Protein AF-A0A7C1N0S6-F1 (afdb_monomer_lite)

Sequence (37 aa):
KQGRAKGDIPGVRFQLIQVNDQPLHRLVSGKIEKGRR

pLDDT: mean 90.87, std 7.68, range [58.31, 96.81]

Structure (mmCIF, N/CA/C/O backbone):
data_AF-A0A7C1N0S6-F1
#
_entry.id   AF-A0A7C1N0S6-F1
#
loop_
_a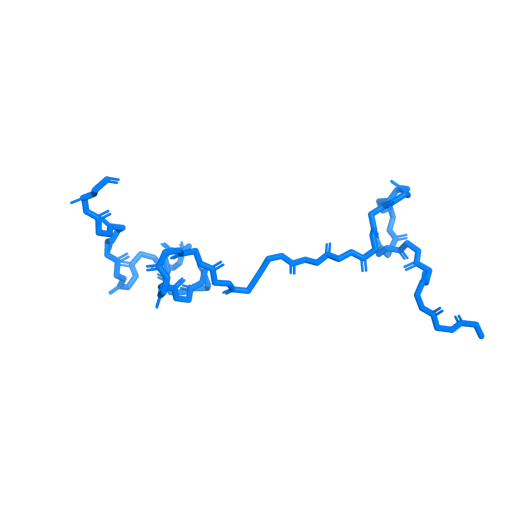tom_site.group_PDB
_atom_site.id
_atom_site.type_symbol
_atom_site.label_atom_id
_atom_site.label_alt_id
_atom_site.label_comp_id
_atom_site.label_asym_id
_atom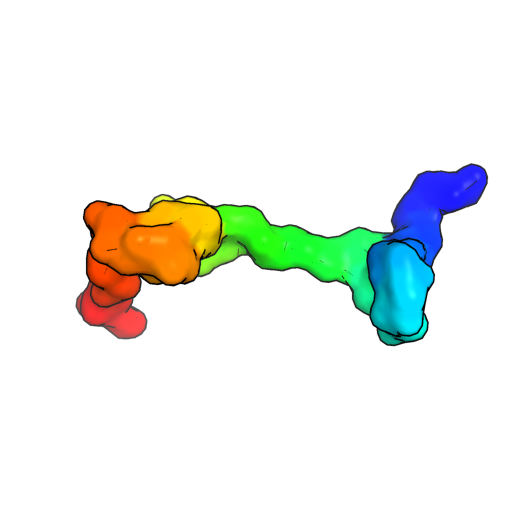_site.label_entity_id
_atom_site.label_seq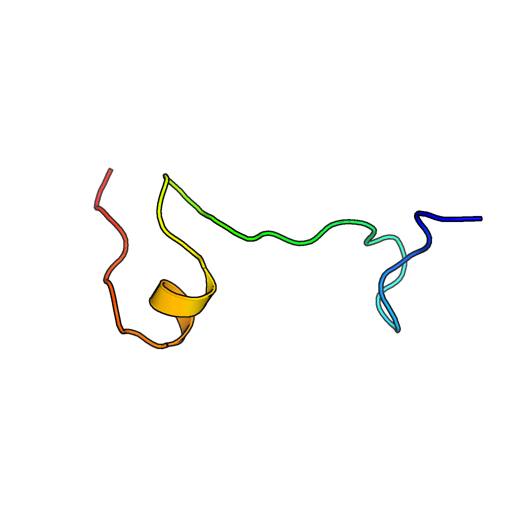_id
_atom_site.pdbx_PDB_ins_code
_atom_site.Cartn_x
_atom_site.Cartn_y
_atom_site.Cartn_z
_atom_site.occupancy
_atom_site.B_iso_or_equiv
_atom_site.auth_seq_id
_atom_site.auth_comp_id
_atom_site.auth_asym_id
_atom_site.auth_atom_id
_atom_site.pdbx_PDB_model_num
ATOM 1 N N . LYS A 1 1 ? 23.457 -6.208 -6.865 1.00 58.31 1 LYS A N 1
ATOM 2 C CA . LYS A 1 1 ? 22.789 -4.957 -7.316 1.00 58.31 1 LYS A CA 1
ATOM 3 C C . LYS A 1 1 ? 21.459 -4.821 -6.583 1.00 58.31 1 LYS A C 1
ATOM 5 O O . LYS A 1 1 ? 20.469 -5.389 -7.027 1.00 58.31 1 LYS A O 1
ATOM 10 N N . GLN A 1 2 ? 21.469 -4.153 -5.433 1.00 77.25 2 GLN A N 1
ATOM 11 C CA . GLN A 1 2 ? 20.252 -3.794 -4.698 1.00 77.25 2 GLN A CA 1
ATOM 12 C C . GLN A 1 2 ? 19.567 -2.605 -5.409 1.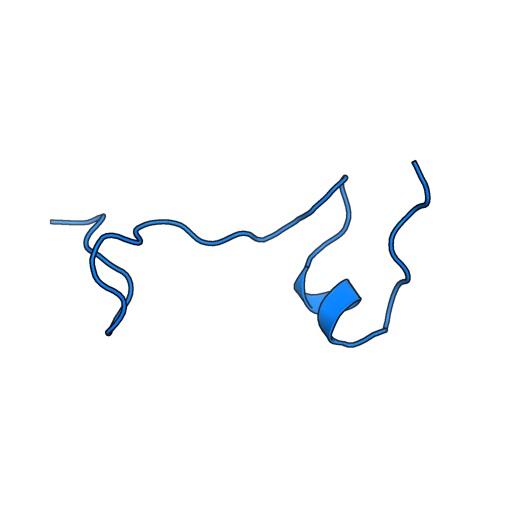00 77.25 2 GLN A C 1
ATOM 14 O O . GLN A 1 2 ? 20.240 -1.870 -6.131 1.00 77.25 2 GLN A O 1
ATOM 19 N N . GLY A 1 3 ? 18.242 -2.457 -5.277 1.00 77.50 3 GLY A N 1
ATOM 20 C CA . GLY A 1 3 ? 17.477 -1.360 -5.902 1.00 77.50 3 GLY A CA 1
ATOM 21 C C . GLY A 1 3 ? 16.960 -1.621 -7.326 1.00 77.50 3 GLY A C 1
ATOM 22 O O . GLY A 1 3 ? 16.835 -0.689 -8.119 1.00 77.50 3 GLY A O 1
ATOM 23 N N . ARG A 1 4 ? 16.689 -2.882 -7.686 1.00 86.19 4 ARG A N 1
ATOM 24 C CA . ARG A 1 4 ? 15.997 -3.220 -8.944 1.00 86.19 4 ARG A CA 1
ATOM 25 C C . ARG A 1 4 ? 14.488 -2.993 -8.817 1.00 86.19 4 ARG A C 1
ATOM 27 O O . ARG A 1 4 ? 13.984 -2.766 -7.720 1.00 86.19 4 ARG A O 1
ATOM 34 N N . ALA A 1 5 ? 13.799 -3.016 -9.954 1.00 91.31 5 ALA A N 1
ATOM 35 C CA . ALA A 1 5 ? 12.352 -2.879 -9.994 1.00 91.31 5 ALA A CA 1
ATOM 36 C C . ALA A 1 5 ? 11.657 -3.971 -9.156 1.00 91.31 5 ALA A C 1
ATOM 38 O O . ALA A 1 5 ? 12.180 -5.080 -9.006 1.00 91.31 5 ALA A O 1
ATOM 39 N N . LYS A 1 6 ? 10.506 -3.632 -8.576 1.00 87.88 6 LYS A N 1
ATOM 40 C CA . LYS A 1 6 ? 9.725 -4.508 -7.709 1.00 87.88 6 LYS A CA 1
ATOM 41 C C . LYS A 1 6 ? 8.970 -5.520 -8.567 1.00 87.88 6 LYS A C 1
ATOM 43 O O . LYS A 1 6 ? 7.961 -5.178 -9.175 1.00 87.88 6 LYS A O 1
ATOM 48 N N . GLY A 1 7 ? 9.438 -6.765 -8.537 1.00 87.56 7 GLY A N 1
ATOM 49 C CA . GLY A 1 7 ? 8.755 -7.897 -9.156 1.00 87.56 7 GLY A CA 1
ATOM 50 C C . GLY A 1 7 ? 8.518 -7.688 -10.650 1.00 87.56 7 GLY A C 1
ATOM 51 O O . GLY A 1 7 ? 9.457 -7.459 -11.410 1.00 87.56 7 GLY A O 1
ATOM 52 N N . ASP A 1 8 ? 7.253 -7.777 -11.029 1.00 93.81 8 ASP A N 1
ATOM 53 C CA . ASP A 1 8 ? 6.713 -7.653 -12.379 1.00 93.81 8 ASP A CA 1
ATOM 54 C C . ASP A 1 8 ? 6.467 -6.203 -12.822 1.00 93.81 8 ASP A C 1
ATOM 56 O O . ASP A 1 8 ? 6.221 -5.963 -14.001 1.00 93.81 8 ASP A O 1
ATOM 60 N N . ILE A 1 9 ? 6.569 -5.223 -11.917 1.00 93.31 9 ILE A N 1
ATOM 61 C CA . ILE A 1 9 ? 6.273 -3.823 -12.233 1.00 93.31 9 ILE A CA 1
ATOM 62 C C . ILE A 1 9 ? 7.547 -3.121 -12.725 1.00 93.31 9 ILE A C 1
ATOM 64 O O . ILE A 1 9 ? 8.443 -2.832 -11.919 1.00 93.31 9 ILE A O 1
ATOM 68 N N . PRO A 1 10 ? 7.656 -2.786 -14.026 1.00 92.06 10 PRO A N 1
ATOM 69 C CA . PRO A 1 10 ? 8.856 -2.162 -14.561 1.00 92.06 10 PRO A CA 1
ATOM 70 C C . PRO A 1 10 ? 9.047 -0.748 -13.998 1.00 92.06 10 PRO A C 1
ATOM 72 O O . PRO A 1 10 ? 8.111 0.034 -13.861 1.00 92.06 10 PRO A O 1
ATOM 75 N N . GLY A 1 11 ? 10.293 -0.406 -13.661 1.00 92.75 11 GLY A N 1
ATOM 76 C CA . GLY A 1 11 ? 10.684 0.944 -13.233 1.00 92.75 11 GLY A CA 1
ATOM 77 C C . GLY A 1 11 ? 10.348 1.323 -11.782 1.00 92.75 11 GLY A C 1
ATOM 78 O O . GLY A 1 11 ? 10.961 2.251 -11.252 1.00 92.75 11 GLY A O 1
ATOM 79 N N . VAL A 1 12 ? 9.462 0.597 -11.092 1.00 93.31 12 VAL A N 1
ATOM 80 C CA . VAL A 1 12 ? 9.084 0.905 -9.700 1.00 93.31 12 VAL A CA 1
ATOM 81 C C . VAL A 1 12 ? 10.087 0.306 -8.721 1.00 93.31 12 VAL A C 1
ATOM 83 O O . VAL A 1 12 ? 10.203 -0.906 -8.610 1.00 93.31 12 VAL A O 1
ATOM 86 N N . ARG A 1 13 ? 10.807 1.152 -7.978 1.00 93.88 13 ARG A N 1
ATOM 87 C CA . ARG A 1 13 ? 11.853 0.724 -7.022 1.00 93.88 13 ARG A CA 1
ATOM 88 C C . ARG A 1 13 ? 11.494 0.936 -5.553 1.00 93.88 13 ARG A C 1
ATOM 90 O O . ARG A 1 13 ? 12.196 0.444 -4.677 1.00 93.88 13 ARG A O 1
ATOM 97 N N . PHE A 1 14 ? 10.418 1.670 -5.290 1.00 92.88 14 PHE A N 1
ATOM 98 C CA . PHE A 1 14 ? 10.005 2.076 -3.952 1.00 92.88 14 PHE A CA 1
ATOM 99 C C . PHE A 1 14 ? 8.531 1.756 -3.734 1.00 92.88 14 PHE A C 1
ATOM 101 O O . PHE A 1 14 ? 7.769 1.604 -4.687 1.00 92.88 14 PHE A O 1
ATOM 108 N N . GLN A 1 15 ? 8.134 1.667 -2.470 1.00 92.50 15 GLN A N 1
ATOM 109 C CA . GLN A 1 15 ? 6.744 1.482 -2.072 1.00 92.50 15 GLN A CA 1
ATOM 110 C C . GLN A 1 15 ? 6.406 2.405 -0.904 1.00 92.50 15 GLN A C 1
ATOM 112 O O . GLN A 1 15 ? 7.263 2.694 -0.070 1.00 92.50 15 GLN A O 1
ATOM 117 N N . LEU A 1 16 ? 5.153 2.849 -0.848 1.00 93.44 16 LEU A N 1
ATOM 118 C CA . LEU A 1 16 ? 4.647 3.669 0.248 1.00 93.44 16 LEU A CA 1
ATOM 119 C C . LEU A 1 16 ? 4.328 2.797 1.465 1.00 93.44 16 LEU A C 1
ATOM 121 O O . LEU A 1 16 ? 3.705 1.744 1.338 1.00 93.44 16 LEU A O 1
ATOM 125 N N . ILE A 1 17 ? 4.736 3.261 2.646 1.00 96.38 17 ILE A N 1
ATOM 126 C CA . ILE A 1 17 ? 4.482 2.589 3.933 1.00 96.38 17 ILE A CA 1
ATOM 127 C C . ILE A 1 17 ? 3.481 3.391 4.782 1.00 96.38 17 ILE A C 1
ATOM 129 O O . ILE A 1 17 ? 2.671 2.814 5.510 1.00 96.38 17 ILE A O 1
ATOM 133 N N . GLN A 1 18 ? 3.499 4.720 4.663 1.00 95.19 18 GLN A N 1
ATOM 134 C CA . GLN A 1 18 ? 2.740 5.661 5.485 1.00 95.19 18 GLN A CA 1
ATOM 135 C C . GLN A 1 18 ? 2.293 6.852 4.630 1.00 95.19 18 GLN A C 1
ATOM 137 O O . GLN A 1 18 ? 2.962 7.206 3.659 1.00 95.19 18 GLN A O 1
ATOM 142 N N . VAL A 1 19 ? 1.158 7.454 4.982 1.00 93.00 19 VAL A N 1
ATOM 143 C CA . VAL A 1 19 ? 0.599 8.657 4.352 1.00 93.00 19 VAL A CA 1
ATOM 144 C C . VAL A 1 19 ? 0.107 9.579 5.459 1.00 93.00 19 VAL A C 1
ATOM 146 O O . VAL A 1 19 ? -0.669 9.128 6.292 1.00 93.00 19 VAL A O 1
ATOM 149 N N . ASN A 1 20 ? 0.511 10.852 5.462 1.00 93.56 20 ASN A N 1
ATOM 150 C CA . ASN A 1 20 ? 0.091 11.846 6.466 1.00 93.56 20 ASN A CA 1
ATOM 151 C C . ASN A 1 20 ? 0.234 11.326 7.907 1.00 93.56 20 ASN A C 1
ATOM 153 O O . ASN A 1 20 ? -0.721 11.327 8.679 1.00 93.56 20 ASN A O 1
ATOM 157 N N . ASP A 1 21 ? 1.401 10.771 8.220 1.00 93.06 21 ASP A N 1
ATOM 158 C CA . ASP A 1 21 ? 1.699 10.128 9.498 1.00 93.06 21 ASP A CA 1
ATOM 159 C C . ASP A 1 21 ? 0.822 8.908 9.864 1.00 93.06 21 ASP A C 1
ATOM 161 O O . ASP A 1 21 ? 0.964 8.339 10.946 1.00 93.06 21 ASP A O 1
ATOM 165 N N . GLN A 1 22 ? 0.004 8.393 8.942 1.00 94.75 22 GLN A N 1
ATOM 166 C CA . GLN A 1 22 ? -0.842 7.213 9.142 1.00 94.75 22 GLN A CA 1
ATOM 167 C C . GLN A 1 22 ? -0.343 5.992 8.345 1.00 94.75 22 GLN A C 1
ATOM 169 O O . GLN A 1 22 ? -0.105 6.090 7.138 1.00 94.75 22 GLN A O 1
ATOM 174 N N . PRO A 1 23 ? -0.169 4.814 8.975 1.00 96.69 23 PRO A N 1
ATOM 175 C CA . PRO A 1 23 ? 0.349 3.629 8.292 1.00 96.69 23 PRO A CA 1
ATOM 176 C C . PRO A 1 23 ? -0.647 3.083 7.257 1.00 96.69 23 PRO A C 1
ATOM 178 O O . PRO A 1 23 ? -1.796 2.774 7.585 1.00 96.69 23 PRO A O 1
ATOM 181 N N . LEU A 1 24 ? -0.178 2.887 6.018 1.00 96.81 24 LEU A N 1
ATOM 182 C CA . LEU A 1 24 ? -1.017 2.540 4.865 1.00 96.81 24 LEU A CA 1
ATOM 183 C C . LEU A 1 24 ? -1.766 1.218 5.063 1.00 96.81 24 LEU A C 1
ATOM 185 O O . LEU A 1 24 ? -2.944 1.128 4.737 1.00 96.81 24 LEU A O 1
ATOM 189 N N . HIS A 1 25 ? -1.122 0.208 5.656 1.00 96.75 25 HIS A N 1
ATOM 190 C CA . HIS A 1 25 ? -1.757 -1.094 5.885 1.00 96.75 25 HIS A CA 1
ATOM 191 C C . HIS A 1 25 ? -2.999 -0.998 6.786 1.00 96.75 25 HIS A C 1
ATOM 193 O O . HIS A 1 25 ? -3.950 -1.751 6.591 1.00 96.75 25 HIS A O 1
ATOM 199 N N . ARG A 1 26 ? -3.027 -0.060 7.749 1.00 96.12 26 ARG A N 1
ATOM 200 C CA . ARG A 1 26 ? -4.196 0.136 8.619 1.00 96.12 26 ARG A CA 1
ATOM 201 C C . ARG A 1 26 ? -5.327 0.842 7.881 1.00 96.12 26 ARG A C 1
ATOM 203 O O . ARG A 1 26 ? -6.468 0.424 8.048 1.00 96.12 26 ARG A O 1
ATOM 210 N N . LEU A 1 27 ? -4.996 1.834 7.048 1.00 95.56 27 LEU A N 1
ATOM 211 C CA . LEU A 1 27 ? -5.950 2.524 6.172 1.00 95.56 27 LEU A CA 1
ATOM 212 C C . LEU A 1 27 ? -6.603 1.543 5.187 1.00 95.56 27 LEU A C 1
ATOM 214 O O . LEU A 1 27 ? -7.822 1.489 5.101 1.00 95.56 27 LEU A O 1
ATOM 218 N N . VAL A 1 28 ? -5.804 0.713 4.504 1.00 96.12 28 VAL A N 1
ATOM 219 C CA . VAL A 1 28 ? -6.302 -0.294 3.546 1.00 96.12 28 VAL A CA 1
ATOM 220 C C . VAL A 1 28 ? -7.202 -1.323 4.231 1.00 96.12 28 VAL A C 1
ATOM 222 O O . VAL A 1 28 ? -8.234 -1.691 3.687 1.00 96.12 28 VAL A O 1
ATOM 225 N N . SER A 1 29 ? -6.845 -1.759 5.443 1.00 96.75 29 SER A N 1
ATOM 226 C CA . SER A 1 29 ? -7.688 -2.672 6.227 1.00 96.75 29 SER A CA 1
ATOM 227 C C . SER A 1 29 ? -8.928 -2.013 6.854 1.00 96.75 29 SER A C 1
ATOM 229 O O . SER A 1 29 ? -9.676 -2.698 7.543 1.00 96.75 29 SER A O 1
ATOM 231 N N . GLY A 1 30 ? -9.116 -0.696 6.694 1.00 95.25 30 GLY A N 1
ATOM 232 C CA . GLY A 1 30 ? -10.226 0.057 7.289 1.00 95.25 30 GLY A CA 1
ATOM 233 C C . GLY A 1 30 ? -10.152 0.230 8.811 1.00 95.25 30 GLY A C 1
ATOM 234 O O . GLY A 1 30 ? -11.110 0.684 9.423 1.00 95.25 30 GLY A O 1
ATOM 235 N N . LYS A 1 31 ? -9.024 -0.114 9.450 1.00 95.81 31 LYS A N 1
ATOM 236 C CA . LYS A 1 31 ? -8.847 -0.006 10.914 1.00 95.81 31 LYS A CA 1
ATOM 237 C C . LYS A 1 31 ? -8.752 1.435 11.406 1.00 95.81 31 LYS A C 1
ATOM 239 O O . LYS A 1 31 ? -8.979 1.693 12.583 1.00 95.81 31 LYS A O 1
ATOM 244 N N . ILE A 1 32 ? -8.323 2.341 10.534 1.00 94.06 32 ILE A N 1
ATOM 245 C CA . ILE A 1 32 ? -8.276 3.780 10.784 1.00 94.06 32 ILE A CA 1
ATOM 246 C C . ILE A 1 32 ? -8.833 4.491 9.557 1.00 94.06 32 ILE A C 1
ATOM 248 O O . ILE A 1 32 ? -8.611 4.042 8.432 1.00 94.06 32 ILE A O 1
ATOM 252 N N . GLU A 1 33 ? -9.508 5.614 9.768 1.00 92.88 33 GLU A N 1
ATOM 253 C CA . GLU A 1 33 ? -9.889 6.516 8.686 1.00 92.88 33 GLU A CA 1
ATOM 254 C C . GLU A 1 33 ? -8.789 7.548 8.436 1.00 92.88 33 GLU A C 1
ATOM 256 O O . GLU A 1 33 ? -8.028 7.931 9.338 1.00 92.88 33 GLU A O 1
ATOM 261 N N . LYS A 1 34 ? -8.689 8.002 7.185 1.00 91.94 34 LYS A N 1
ATOM 262 C CA . LYS A 1 34 ? -7.707 9.018 6.822 1.00 91.94 34 LYS A CA 1
ATOM 263 C C . LYS A 1 34 ? -8.042 10.327 7.537 1.00 91.94 34 LYS A C 1
ATOM 265 O O . LYS A 1 34 ? -9.169 10.810 7.441 1.00 91.94 34 LYS A O 1
ATOM 270 N N . GLY A 1 35 ? -7.057 10.916 8.214 1.00 89.19 35 GLY A N 1
A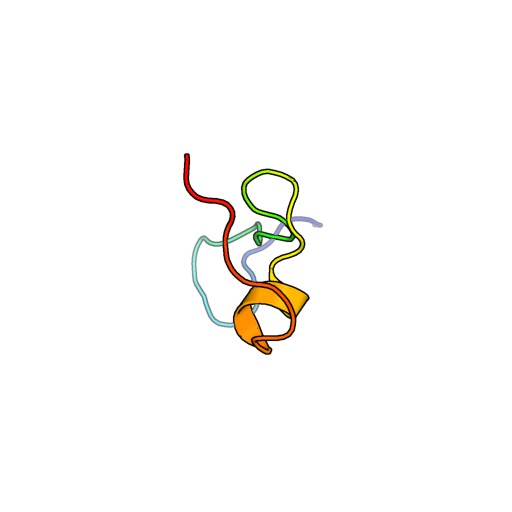TOM 271 C CA . GLY A 1 35 ? -7.222 12.236 8.820 1.00 89.19 35 GLY A CA 1
ATOM 272 C C . GLY A 1 35 ? -7.614 13.266 7.755 1.00 89.19 35 GLY A C 1
ATOM 273 O O . GLY A 1 35 ? -6.969 13.344 6.709 1.00 89.19 35 GLY A O 1
ATOM 274 N N . ARG A 1 36 ? -8.679 14.039 7.998 1.00 83.50 36 ARG A N 1
ATOM 275 C CA . ARG A 1 36 ? -9.105 15.123 7.100 1.00 83.50 36 ARG A CA 1
ATOM 276 C C . ARG A 1 36 ? -8.217 16.343 7.305 1.00 83.50 36 ARG A C 1
ATOM 278 O O . ARG A 1 36 ? -8.363 17.024 8.316 1.00 83.50 36 ARG A O 1
ATOM 285 N N . ARG A 1 37 ? -7.327 16.591 6.347 1.00 74.81 37 ARG A N 1
ATOM 286 C CA . ARG A 1 37 ? -6.569 17.825 6.120 1.00 74.81 37 ARG A CA 1
ATOM 287 C C . ARG A 1 37 ? -6.205 17.905 4.646 1.00 74.81 37 ARG A C 1
ATOM 289 O O . ARG A 1 37 ? -5.913 16.828 4.072 1.00 74.81 37 ARG A O 1
#

Foldseek 3Di:
DQQAADDPDHPHRDDDQADPNHGVVCCVVVVDPDDDD

Secondary structure (DSSP, 8-stat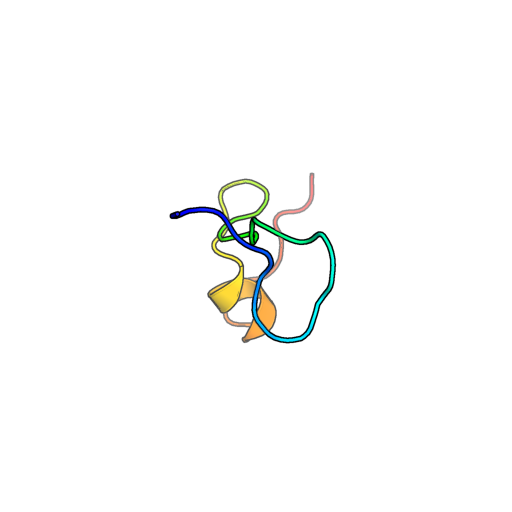e):
------TTSTT------EETTEEHHHHHTTSSPPP--

Radius of gyration: 13.52 Å; chains: 1; bounding box: 33×26×26 Å